Protein AF-A0A087G2D0-F1 (afdb_monomer_lite)

Radius of gyration: 11.6 Å; chains: 1; bounding box: 21×30×27 Å

Secondary structure (DSSP, 8-state):
-EES--HHHHTT-TT--EEE-TTSEEEE---HHHHTT-TT--EEE--SSEEEESSGGGGGGG-TT--EEE--SSEE----

Organism: Arabis alpina (NCBI:txid50452)

pLDDT: mean 88.35, std 11.37, range [46.22, 97.81]

Structure (mmCIF, N/CA/C/O backbone):
data_AF-A0A087G2D0-F1
#
_entry.id   AF-A0A087G2D0-F1
#
loop_
_atom_site.group_PDB
_atom_site.id
_atom_site.type_symbol
_atom_site.label_atom_id
_atom_site.label_alt_id
_atom_site.label_comp_id
_atom_site.label_asym_id
_atom_site.label_entity_id
_atom_site.label_seq_id
_atom_site.pdbx_PDB_ins_code
_atom_site.Cartn_x
_atom_site.Cartn_y
_atom_site.Cartn_z
_atom_site.occupancy
_atom_site.B_iso_or_equiv
_atom_site.auth_seq_id
_atom_site.auth_comp_id
_atom_site.auth_asym_id
_atom_site.auth_atom_id
_atom_site.pdbx_PDB_model_num
ATOM 1 N N . MET A 1 1 ? -4.396 7.289 -14.446 1.00 61.03 1 MET A N 1
ATOM 2 C CA . MET A 1 1 ? -3.163 8.041 -14.118 1.00 61.03 1 MET A CA 1
ATOM 3 C C . MET A 1 1 ? -1.952 7.204 -14.509 1.00 61.03 1 MET A C 1
ATOM 5 O O . MET A 1 1 ? -2.073 5.986 -14.481 1.00 61.03 1 MET A O 1
ATOM 9 N N . ASP A 1 2 ? -0.849 7.841 -14.910 1.00 80.38 2 ASP A N 1
ATOM 10 C CA . ASP A 1 2 ? 0.437 7.202 -15.247 1.00 80.38 2 ASP A CA 1
ATOM 11 C C . ASP A 1 2 ? 1.504 7.688 -14.250 1.00 80.38 2 ASP A C 1
ATOM 13 O O . ASP A 1 2 ? 1.477 8.857 -13.857 1.00 80.38 2 ASP A O 1
ATOM 17 N N . GLY A 1 3 ? 2.438 6.818 -13.849 1.00 88.00 3 GLY A N 1
ATOM 18 C CA . GLY A 1 3 ? 3.557 7.174 -12.959 1.00 88.00 3 GLY A CA 1
ATOM 19 C C . GLY A 1 3 ? 3.659 6.316 -11.690 1.00 88.00 3 GLY A C 1
ATOM 20 O O . GLY A 1 3 ? 3.063 5.246 -11.627 1.00 88.00 3 GLY A O 1
ATOM 21 N N . PRO A 1 4 ? 4.449 6.724 -10.682 1.00 90.69 4 PRO A N 1
ATOM 22 C CA . PRO A 1 4 ? 4.536 6.003 -9.414 1.00 90.69 4 PRO A CA 1
ATOM 23 C C . PRO A 1 4 ? 3.296 6.228 -8.540 1.00 90.69 4 PRO A C 1
ATOM 25 O O . PRO A 1 4 ? 2.498 7.133 -8.786 1.00 90.69 4 PRO A O 1
ATOM 28 N N . PHE A 1 5 ? 3.170 5.433 -7.477 1.00 90.50 5 PHE A N 1
ATOM 29 C CA . PHE A 1 5 ? 2.158 5.638 -6.439 1.00 90.50 5 PHE A CA 1
ATOM 30 C C . PHE A 1 5 ? 2.216 7.089 -5.888 1.00 90.50 5 PHE A C 1
ATOM 32 O O . PHE A 1 5 ? 3.299 7.533 -5.488 1.00 90.50 5 PHE A O 1
ATOM 39 N N . PRO A 1 6 ? 1.088 7.828 -5.797 1.00 91.88 6 PRO A N 1
ATOM 40 C CA . PRO A 1 6 ? 1.051 9.245 -5.402 1.00 91.88 6 PRO A CA 1
ATOM 41 C C . PRO A 1 6 ? 1.137 9.439 -3.875 1.00 91.88 6 PRO A C 1
ATOM 43 O O . PRO A 1 6 ? 0.249 9.979 -3.219 1.00 91.88 6 PRO A O 1
ATOM 46 N N . ILE A 1 7 ? 2.201 8.930 -3.254 1.00 91.44 7 ILE A N 1
ATOM 47 C CA . ILE A 1 7 ? 2.290 8.878 -1.788 1.00 91.44 7 ILE A CA 1
ATOM 48 C C . ILE A 1 7 ? 2.561 10.242 -1.158 1.00 91.44 7 ILE A C 1
ATOM 50 O O . ILE A 1 7 ? 2.195 10.475 -0.008 1.00 91.44 7 ILE A O 1
ATOM 54 N N . LYS A 1 8 ? 3.189 11.159 -1.901 1.00 91.69 8 LYS A N 1
ATOM 55 C CA . LYS A 1 8 ? 3.506 12.504 -1.402 1.00 91.69 8 LYS A CA 1
ATOM 56 C C . LYS A 1 8 ? 2.237 13.290 -1.101 1.00 91.69 8 LYS A C 1
ATOM 58 O O . LYS A 1 8 ? 2.223 14.065 -0.152 1.00 91.69 8 LYS A O 1
ATOM 63 N N . GLU A 1 9 ? 1.205 13.057 -1.897 1.00 91.31 9 GLU A N 1
ATOM 64 C CA . GLU A 1 9 ? -0.102 13.688 -1.813 1.00 91.31 9 GLU A CA 1
ATOM 65 C C . GLU A 1 9 ? -1.000 12.994 -0.780 1.00 91.31 9 GLU A C 1
ATOM 67 O O . GLU A 1 9 ? -1.856 13.635 -0.177 1.00 91.31 9 GLU A O 1
ATOM 72 N N . LEU A 1 10 ? -0.804 11.688 -0.565 1.00 92.19 10 LEU A N 1
ATOM 73 C CA . LEU A 1 10 ? -1.694 10.867 0.260 1.00 92.19 10 LEU A CA 1
ATOM 74 C C . LEU A 1 10 ? -1.234 10.693 1.711 1.00 92.19 10 LEU A C 1
ATOM 76 O O . LEU A 1 10 ? -2.081 10.512 2.581 1.00 92.19 10 LEU A O 1
ATOM 80 N N . LYS A 1 11 ? 0.072 10.751 2.000 1.00 91.06 11 LYS A N 1
ATOM 81 C CA . LYS A 1 11 ? 0.642 10.381 3.315 1.00 91.06 11 LYS A CA 1
ATOM 82 C C . LYS A 1 11 ? 0.057 11.139 4.517 1.00 91.06 11 LYS A C 1
ATOM 84 O O . LYS A 1 11 ? 0.077 10.614 5.626 1.00 91.06 11 LYS A O 1
ATOM 89 N N . ASP A 1 12 ? -0.444 12.355 4.301 1.00 93.75 12 ASP A N 1
ATOM 90 C CA . ASP A 1 12 ? -0.955 13.230 5.362 1.00 93.75 12 ASP A CA 1
ATOM 91 C C . ASP A 1 12 ? -2.474 13.065 5.571 1.00 93.75 12 ASP A C 1
ATOM 93 O O . ASP A 1 12 ? -3.050 13.632 6.503 1.00 93.75 12 ASP A O 1
ATOM 97 N N . LEU A 1 13 ? -3.137 12.235 4.755 1.00 95.06 13 LEU A N 1
ATOM 98 C CA . LEU A 1 13 ? -4.559 11.905 4.870 1.00 95.06 13 LEU A CA 1
ATOM 99 C C . LEU A 1 13 ? -4.803 10.877 5.985 1.00 95.06 13 LEU A C 1
ATOM 101 O O . LEU A 1 13 ? -5.394 9.823 5.779 1.00 95.06 13 LEU A O 1
ATOM 105 N N . THR A 1 14 ? -4.376 11.184 7.207 1.00 94.00 14 THR A N 1
ATOM 106 C CA . THR A 1 14 ? -4.409 10.261 8.361 1.00 94.00 14 THR A CA 1
ATOM 107 C C . THR A 1 14 ? -5.818 9.827 8.792 1.00 94.00 14 THR A C 1
ATOM 109 O O . THR A 1 14 ? -5.970 8.879 9.563 1.00 94.00 14 THR A O 1
ATOM 112 N N . ASN A 1 15 ? -6.860 10.495 8.280 1.00 96.81 15 ASN A N 1
ATOM 113 C CA . ASN A 1 15 ? -8.262 10.122 8.471 1.00 96.81 15 ASN A CA 1
ATOM 114 C C . ASN A 1 15 ? -8.844 9.236 7.358 1.00 96.81 15 ASN A C 1
ATOM 116 O O . ASN A 1 15 ? -10.022 8.897 7.428 1.00 96.81 15 ASN A O 1
ATOM 120 N N . LEU A 1 16 ? -8.059 8.887 6.338 1.00 97.00 16 LEU A N 1
ATOM 121 C CA . LEU A 1 16 ? -8.514 8.071 5.218 1.00 97.00 16 LEU A CA 1
ATOM 122 C C . LEU A 1 16 ? -8.846 6.649 5.689 1.00 97.00 16 LEU A C 1
ATOM 124 O O . LEU A 1 16 ? -8.027 5.999 6.334 1.00 97.00 16 LEU A O 1
ATOM 128 N N . GLU A 1 17 ? -10.047 6.175 5.355 1.00 97.62 17 GLU A N 1
ATOM 129 C CA . GLU A 1 17 ? -10.496 4.812 5.675 1.00 97.62 17 GLU A CA 1
ATOM 130 C C . GLU A 1 17 ? -10.515 3.892 4.449 1.00 97.62 17 GLU A C 1
ATOM 132 O O . GLU A 1 17 ? -10.324 2.686 4.588 1.00 97.62 17 GLU A O 1
ATOM 137 N N . LEU A 1 18 ? -10.699 4.452 3.253 1.00 97.81 18 LEU A N 1
ATOM 138 C CA . LEU A 1 18 ? -10.738 3.718 1.991 1.00 97.81 18 LEU A CA 1
ATOM 139 C C . LEU A 1 18 ? -9.879 4.444 0.960 1.00 97.81 18 LEU A C 1
ATOM 141 O O . LEU A 1 18 ? -10.045 5.648 0.752 1.00 97.81 18 LEU A O 1
ATOM 145 N N . LEU A 1 19 ? -8.983 3.702 0.314 1.00 96.38 19 LEU A N 1
ATOM 146 C CA . LEU A 1 19 ? -8.198 4.168 -0.820 1.00 96.38 19 LEU A CA 1
ATOM 147 C C . LEU A 1 19 ? -8.351 3.186 -1.981 1.00 96.38 19 LEU A C 1
ATOM 149 O O . LEU A 1 19 ? -7.845 2.069 -1.917 1.00 96.38 19 LEU A O 1
ATOM 153 N N . ASP A 1 20 ? -9.015 3.635 -3.041 1.00 97.38 20 ASP A N 1
ATOM 154 C CA . ASP A 1 20 ? -9.138 2.907 -4.302 1.00 97.38 20 ASP A CA 1
ATOM 155 C C . ASP A 1 20 ? -8.335 3.642 -5.380 1.00 97.38 20 ASP A C 1
ATOM 157 O O . ASP A 1 20 ? -8.617 4.794 -5.724 1.00 97.38 20 ASP A O 1
ATOM 161 N N . LEU A 1 21 ? -7.291 2.978 -5.871 1.00 95.75 21 LEU A N 1
ATOM 162 C CA . LEU A 1 21 ? -6.481 3.396 -7.014 1.00 95.75 21 LEU A CA 1
ATOM 163 C C . LEU A 1 21 ? -6.454 2.297 -8.087 1.00 95.75 21 LEU A C 1
ATOM 165 O O . LEU A 1 21 ? -5.530 2.251 -8.912 1.00 95.75 21 LEU A O 1
ATOM 169 N N . SER A 1 22 ? -7.448 1.412 -8.079 1.00 97.31 22 SER A N 1
ATOM 170 C CA . SER A 1 22 ? -7.548 0.286 -8.997 1.00 97.31 22 SER A CA 1
ATOM 171 C C . SER A 1 22 ? -7.632 0.736 -10.459 1.00 97.31 22 SER A C 1
ATOM 173 O O . SER A 1 22 ? -7.997 1.870 -10.781 1.00 97.31 22 SER A O 1
ATOM 175 N N . SER A 1 23 ? -7.262 -0.160 -11.374 1.00 97.06 23 SER A N 1
ATOM 176 C CA . SER A 1 23 ? -7.369 0.036 -12.828 1.00 97.06 23 SER A CA 1
ATOM 177 C C . SER A 1 23 ? -6.683 1.310 -13.347 1.00 97.06 23 SER A C 1
ATOM 179 O O . SER A 1 23 ? -7.170 1.975 -14.267 1.00 97.06 23 SER A O 1
ATOM 181 N N . ASN A 1 24 ? -5.534 1.652 -12.765 1.00 96.50 24 ASN A N 1
ATOM 182 C CA . ASN A 1 24 ? -4.657 2.719 -13.238 1.00 96.50 24 ASN A CA 1
ATOM 183 C C . ASN A 1 24 ? -3.403 2.134 -13.910 1.00 96.50 24 ASN A C 1
ATOM 185 O O . ASN A 1 24 ? -3.287 0.933 -14.130 1.00 96.50 24 ASN A O 1
ATOM 189 N N . ARG A 1 25 ? -2.465 3.002 -14.297 1.00 95.75 25 ARG A N 1
ATOM 190 C CA . ARG A 1 25 ? -1.160 2.613 -14.850 1.00 95.75 25 ARG A CA 1
ATOM 191 C C . ARG A 1 25 ? -0.033 2.966 -13.884 1.00 95.75 25 ARG A C 1
ATOM 193 O O . ARG A 1 25 ? 1.042 3.419 -14.282 1.00 95.75 25 ARG A O 1
ATOM 200 N N . PHE A 1 26 ? -0.299 2.839 -12.584 1.00 93.69 26 PHE A N 1
ATOM 201 C CA . PHE A 1 26 ? 0.742 3.073 -11.600 1.00 93.69 26 PHE A CA 1
ATOM 202 C C . PHE A 1 26 ? 1.787 1.962 -11.664 1.00 93.69 26 PHE A C 1
ATOM 204 O O . PHE A 1 26 ? 1.445 0.796 -11.834 1.00 93.69 26 PHE A O 1
ATOM 211 N N . SER A 1 27 ? 3.063 2.315 -11.545 1.00 91.94 27 SER A N 1
ATOM 212 C CA . SER A 1 27 ? 4.185 1.377 -11.663 1.00 91.94 27 SER A CA 1
ATOM 213 C C . SER A 1 27 ? 5.268 1.645 -10.616 1.00 91.94 27 SER A C 1
ATOM 215 O O . SER A 1 27 ? 5.184 2.596 -9.838 1.00 91.94 27 SER A O 1
ATOM 217 N N . GLY A 1 28 ? 6.290 0.788 -10.571 1.00 89.62 28 GLY A N 1
ATOM 218 C CA . GLY A 1 28 ? 7.321 0.826 -9.528 1.00 89.62 28 GLY A CA 1
ATOM 219 C C . GLY A 1 28 ? 6.901 0.071 -8.265 1.00 89.62 28 GLY A C 1
ATOM 220 O O . GLY A 1 28 ? 6.063 -0.831 -8.343 1.00 89.62 28 GLY A O 1
ATOM 221 N N . SER A 1 29 ? 7.514 0.402 -7.124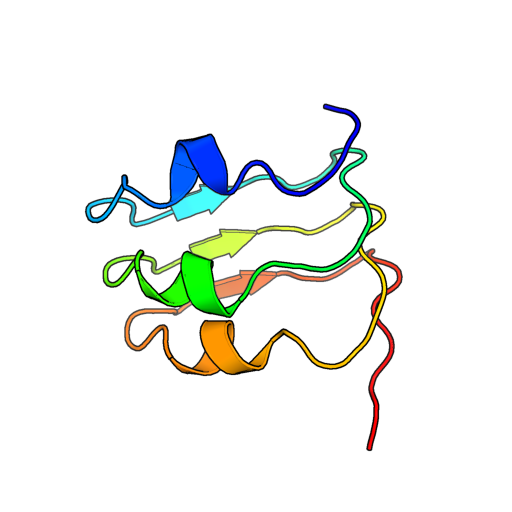 1.00 88.31 29 SER A N 1
ATOM 222 C CA . SER A 1 29 ? 7.201 -0.215 -5.830 1.00 88.31 29 SER A CA 1
ATOM 223 C C . SER A 1 29 ? 6.053 0.499 -5.112 1.00 88.31 29 SER A C 1
ATOM 225 O O . SER A 1 29 ? 5.780 1.680 -5.336 1.00 88.31 29 SER A O 1
ATOM 227 N N . ILE A 1 30 ? 5.371 -0.239 -4.234 1.00 89.69 30 ILE A N 1
ATOM 228 C CA . ILE A 1 30 ? 4.361 0.314 -3.331 1.00 89.69 30 ILE A CA 1
ATOM 229 C C . ILE A 1 30 ? 5.089 0.842 -2.079 1.00 89.69 30 ILE A C 1
ATOM 231 O O . ILE A 1 30 ? 5.739 0.046 -1.398 1.00 89.69 30 ILE A O 1
ATOM 235 N N . PRO A 1 31 ? 4.970 2.139 -1.734 1.00 88.94 31 PRO A N 1
ATOM 236 C CA . PRO A 1 31 ? 5.685 2.751 -0.614 1.00 88.94 31 PRO A CA 1
ATOM 237 C C . PRO A 1 31 ? 5.028 2.388 0.727 1.00 88.94 31 PRO A C 1
ATOM 239 O O . PRO A 1 31 ? 4.299 3.175 1.334 1.00 88.94 31 PRO A O 1
ATOM 242 N N . GLY A 1 32 ? 5.251 1.155 1.187 1.00 86.56 32 GLY A N 1
ATOM 243 C CA . GLY A 1 32 ? 4.591 0.616 2.377 1.00 86.56 32 GLY A CA 1
ATOM 244 C C . GLY A 1 32 ? 4.879 1.406 3.657 1.00 86.56 32 GLY A C 1
ATOM 245 O O . GLY A 1 32 ? 3.986 1.544 4.489 1.00 86.56 32 GLY A O 1
ATOM 246 N N . ARG A 1 33 ? 6.099 1.943 3.823 1.00 86.44 33 ARG A N 1
ATOM 247 C CA . ARG A 1 33 ? 6.489 2.714 5.021 1.00 86.44 33 ARG A CA 1
ATOM 248 C C . ARG A 1 33 ? 5.630 3.964 5.185 1.00 86.44 33 ARG A C 1
ATOM 250 O O . ARG A 1 33 ? 5.210 4.285 6.283 1.00 86.44 33 ARG A O 1
ATOM 257 N N . GLU A 1 34 ? 5.411 4.707 4.117 1.00 89.12 34 GLU A N 1
ATOM 258 C CA . GLU A 1 34 ? 4.615 5.925 4.161 1.00 89.12 34 GLU A CA 1
ATOM 259 C C . GLU A 1 34 ? 3.123 5.605 4.249 1.00 89.12 34 GLU A C 1
ATOM 261 O O . GLU A 1 34 ? 2.387 6.333 4.915 1.00 89.12 34 GLU A O 1
ATOM 266 N N . LEU A 1 35 ? 2.684 4.504 3.627 1.00 89.44 35 LEU A N 1
ATOM 267 C CA . LEU A 1 35 ? 1.318 4.006 3.770 1.00 89.44 35 LEU A CA 1
ATOM 268 C C . LEU A 1 35 ? 0.973 3.686 5.224 1.00 89.44 35 LEU A C 1
ATOM 270 O O . LEU A 1 35 ? -0.173 3.906 5.606 1.00 89.44 35 LEU A O 1
ATOM 274 N N . SER A 1 36 ? 1.931 3.258 6.056 1.00 89.25 36 SER A N 1
ATOM 275 C CA . SER A 1 36 ? 1.656 2.964 7.470 1.00 89.25 36 SER A CA 1
ATOM 276 C C . SER A 1 36 ? 1.257 4.190 8.305 1.00 89.25 36 SER A C 1
ATOM 278 O O . SER A 1 36 ? 0.661 4.032 9.372 1.00 89.25 36 SER A O 1
ATOM 280 N N . ASN A 1 37 ? 1.454 5.414 7.792 1.00 92.00 37 ASN A N 1
ATOM 281 C CA . ASN A 1 37 ? 0.914 6.639 8.400 1.00 92.00 37 ASN A CA 1
ATOM 282 C C . ASN A 1 37 ? -0.614 6.750 8.280 1.00 92.00 37 ASN A C 1
ATOM 284 O O . ASN A 1 37 ? -1.245 7.485 9.045 1.00 92.00 37 ASN A O 1
ATOM 288 N N . LEU A 1 38 ? -1.232 6.021 7.347 1.00 93.81 38 LEU A N 1
ATOM 289 C CA . LEU A 1 38 ? -2.681 5.989 7.149 1.00 93.81 38 LEU A CA 1
ATOM 290 C C . LEU A 1 38 ? -3.322 5.035 8.161 1.00 93.81 38 LEU A C 1
ATOM 292 O O . LEU A 1 38 ? -3.955 4.043 7.818 1.00 93.81 38 LEU A O 1
ATOM 296 N N . VAL A 1 39 ? -3.145 5.337 9.446 1.00 92.06 39 VAL A N 1
ATOM 297 C CA . VAL A 1 39 ? -3.469 4.438 10.565 1.00 92.06 39 VAL A CA 1
ATOM 298 C C . VAL A 1 39 ? -4.946 4.041 10.648 1.00 92.06 39 VAL A C 1
ATOM 300 O O . VAL A 1 39 ? -5.267 3.051 11.302 1.00 92.06 39 VAL A O 1
ATOM 303 N N . LYS A 1 40 ? -5.850 4.797 10.012 1.00 96.25 40 LYS A N 1
ATOM 304 C CA . LYS A 1 40 ? -7.292 4.506 9.945 1.00 96.25 40 LYS A CA 1
ATOM 305 C C . LYS A 1 40 ? -7.716 3.739 8.693 1.00 96.25 40 LYS A C 1
ATOM 307 O O . LYS A 1 40 ? -8.895 3.410 8.588 1.00 96.25 40 LYS A O 1
ATOM 312 N N . LEU A 1 41 ? -6.792 3.445 7.778 1.00 96.69 41 LEU A N 1
ATOM 313 C CA . LEU A 1 41 ? -7.105 2.767 6.528 1.00 96.69 41 LEU A CA 1
ATOM 314 C C . LEU A 1 41 ? -7.634 1.355 6.810 1.00 96.69 41 LEU A C 1
ATOM 316 O O . LEU A 1 41 ? -7.019 0.583 7.550 1.00 96.69 41 LEU A O 1
ATOM 320 N N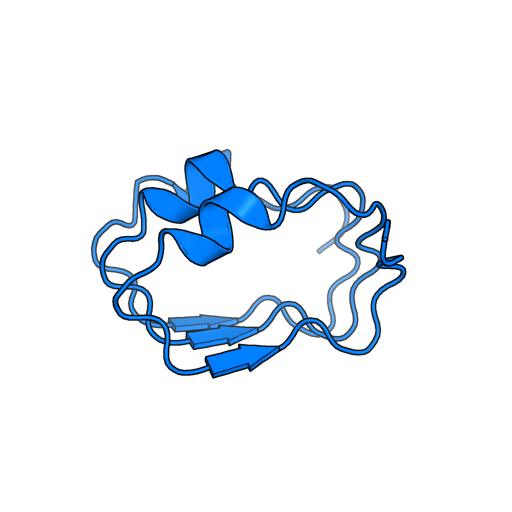 . LYS A 1 42 ? -8.794 1.053 6.229 1.00 97.69 42 LYS A N 1
ATOM 321 C CA . LYS A 1 42 ? -9.516 -0.219 6.338 1.00 97.69 42 LYS A CA 1
ATOM 322 C C . LYS A 1 42 ? -9.538 -0.969 5.013 1.00 97.69 42 LYS A C 1
ATOM 324 O O . LYS A 1 42 ? -9.505 -2.193 5.031 1.00 97.69 42 LYS A O 1
ATOM 329 N N . ALA A 1 43 ? -9.591 -0.252 3.895 1.00 97.56 43 ALA A N 1
ATOM 330 C CA . ALA A 1 43 ? -9.613 -0.838 2.563 1.00 97.5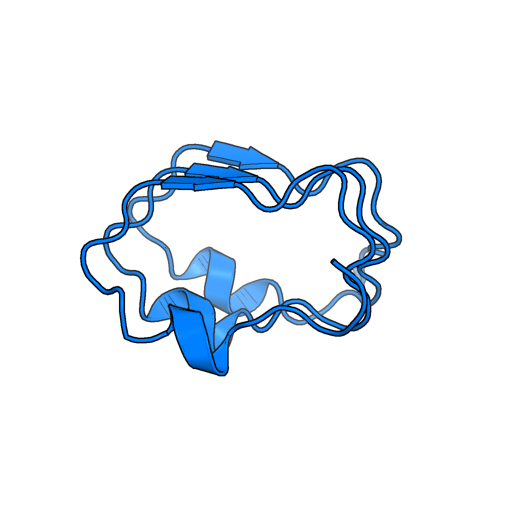6 43 ALA A CA 1
ATOM 331 C C . ALA A 1 43 ? -8.578 -0.164 1.656 1.00 97.56 43 ALA A C 1
ATOM 333 O O . ALA A 1 43 ? -8.549 1.067 1.546 1.00 97.56 43 ALA A O 1
ATOM 334 N N . LEU A 1 44 ? -7.739 -0.979 1.019 1.00 95.25 44 LEU A N 1
ATOM 335 C CA . LEU A 1 44 ? -6.757 -0.559 0.025 1.00 95.25 44 LEU A CA 1
ATOM 336 C C . LEU A 1 44 ? -6.901 -1.418 -1.234 1.00 95.25 44 LEU A C 1
ATOM 338 O O . LEU A 1 44 ? -6.538 -2.595 -1.220 1.00 95.25 44 LEU A O 1
ATOM 342 N N . ASP A 1 45 ? -7.375 -0.813 -2.321 1.00 97.00 45 ASP A N 1
ATOM 343 C CA . ASP A 1 45 ? -7.449 -1.455 -3.635 1.00 97.00 45 ASP A CA 1
ATOM 344 C C . ASP A 1 45 ? -6.434 -0.817 -4.591 1.00 97.00 45 ASP A C 1
ATOM 346 O O . ASP A 1 45 ? -6.535 0.354 -4.967 1.00 97.00 45 ASP A O 1
ATOM 350 N N . LEU A 1 46 ? -5.423 -1.602 -4.963 1.00 94.69 46 LEU A N 1
ATOM 351 C CA . LEU A 1 46 ? -4.395 -1.260 -5.948 1.00 94.69 46 LEU A CA 1
ATOM 352 C C . LEU A 1 46 ? -4.449 -2.186 -7.165 1.00 94.69 46 LEU A C 1
ATOM 354 O O . LEU A 1 46 ? -3.483 -2.257 -7.937 1.00 94.69 46 LEU A O 1
ATOM 358 N N . SER A 1 47 ? -5.547 -2.916 -7.337 1.00 96.31 47 SER A N 1
ATOM 359 C CA . SER A 1 47 ? -5.679 -3.944 -8.354 1.00 96.31 47 SER A CA 1
ATOM 360 C C . SER A 1 47 ? -5.592 -3.380 -9.771 1.00 96.31 47 SER A C 1
ATOM 362 O O . SER A 1 47 ? -5.933 -2.230 -10.043 1.00 96.31 47 SER A O 1
ATOM 364 N N . GLY A 1 48 ? -5.105 -4.182 -10.716 1.00 96.56 48 GLY A N 1
ATOM 365 C CA . GLY A 1 48 ? -5.080 -3.791 -12.129 1.00 96.56 48 GLY A CA 1
ATOM 366 C C . GLY A 1 48 ? -4.151 -2.615 -12.437 1.00 96.56 48 GLY A C 1
ATOM 367 O O . GLY A 1 48 ? -4.506 -1.776 -13.261 1.00 96.56 48 GLY A O 1
ATOM 368 N N . ASN A 1 49 ? -2.994 -2.561 -11.777 1.00 95.88 49 ASN A N 1
ATOM 369 C CA . ASN A 1 49 ? -1.909 -1.616 -12.041 1.00 95.88 49 ASN A CA 1
ATOM 370 C C . ASN A 1 49 ? -0.652 -2.355 -12.556 1.00 95.88 49 ASN A C 1
ATOM 372 O O . ASN A 1 49 ? -0.639 -3.570 -12.754 1.00 95.88 49 ASN A O 1
ATOM 376 N N . ASP A 1 50 ? 0.430 -1.615 -12.779 1.00 94.69 50 ASP A N 1
ATOM 377 C CA . ASP A 1 50 ? 1.734 -2.117 -13.214 1.00 94.69 50 ASP A CA 1
ATOM 378 C C . ASP A 1 50 ? 2.762 -2.164 -12.060 1.00 94.69 50 ASP A C 1
ATOM 380 O O . ASP A 1 50 ? 3.974 -2.116 -12.305 1.00 94.69 50 ASP A O 1
ATOM 384 N N . PHE A 1 51 ? 2.315 -2.257 -10.797 1.00 91.06 51 PHE A N 1
ATOM 385 C CA . PHE A 1 51 ? 3.222 -2.347 -9.647 1.00 91.06 51 PHE A CA 1
ATOM 386 C C . PHE A 1 51 ? 4.082 -3.611 -9.722 1.00 91.06 51 PHE A C 1
ATOM 388 O O . PHE A 1 51 ? 3.601 -4.688 -10.079 1.00 91.06 51 PHE A O 1
ATOM 395 N N . SER A 1 52 ? 5.362 -3.486 -9.376 1.00 86.81 52 SER A N 1
ATOM 396 C CA . SER A 1 52 ? 6.365 -4.552 -9.490 1.00 86.81 52 SER A CA 1
ATOM 397 C C . SER A 1 52 ? 7.334 -4.542 -8.303 1.00 86.81 52 SER A C 1
ATOM 399 O O . SER A 1 52 ? 7.477 -3.527 -7.624 1.00 86.81 52 SER A O 1
ATOM 401 N N . GLY A 1 53 ? 8.021 -5.662 -8.064 1.00 73.81 53 GLY A N 1
ATOM 402 C CA . GLY A 1 53 ? 8.894 -5.858 -6.896 1.00 73.81 53 GLY A CA 1
ATOM 403 C C . GLY A 1 53 ? 8.213 -6.640 -5.766 1.00 73.81 53 GLY A C 1
ATOM 404 O O . GLY A 1 53 ? 7.015 -6.910 -5.832 1.00 73.81 53 GLY A O 1
ATOM 405 N N . SER A 1 54 ? 8.996 -7.058 -4.761 1.00 62.62 54 SER A N 1
ATOM 406 C CA . SER A 1 54 ? 8.567 -8.058 -3.767 1.00 62.62 54 SER A CA 1
ATOM 407 C C . SER A 1 54 ? 8.608 -7.640 -2.289 1.00 62.62 54 SER A C 1
ATOM 409 O O . SER A 1 54 ? 7.943 -8.275 -1.476 1.00 62.62 54 SER A O 1
ATOM 411 N N . VAL A 1 55 ? 9.370 -6.608 -1.896 1.00 52.91 55 VAL A N 1
ATOM 412 C CA . VAL A 1 55 ? 9.848 -6.471 -0.493 1.00 52.91 55 VAL A CA 1
ATOM 413 C C . VAL A 1 55 ? 9.244 -5.309 0.316 1.00 52.91 55 VAL A C 1
ATOM 415 O O . VAL A 1 55 ? 9.399 -5.266 1.535 1.00 52.91 55 VAL A O 1
ATOM 418 N N . GLU A 1 56 ? 8.484 -4.390 -0.282 1.00 59.00 56 GLU A N 1
ATOM 419 C CA . GLU A 1 56 ? 8.021 -3.185 0.443 1.00 59.00 56 GLU A CA 1
ATOM 420 C C . GLU A 1 56 ? 6.605 -3.283 1.036 1.00 59.00 56 GLU A C 1
ATOM 422 O O . GLU A 1 56 ? 6.109 -2.321 1.619 1.00 59.00 56 GLU A O 1
ATOM 427 N N . LEU A 1 57 ? 5.978 -4.467 1.019 1.00 65.19 57 LEU A N 1
ATOM 428 C CA . LEU A 1 57 ? 4.698 -4.695 1.711 1.00 65.19 57 LEU A CA 1
ATOM 429 C C . LEU A 1 57 ? 4.830 -4.666 3.245 1.00 65.19 57 LEU A C 1
ATOM 431 O O . LEU A 1 57 ? 3.820 -4.651 3.942 1.00 65.19 57 LEU A O 1
ATOM 435 N N . LYS A 1 58 ? 6.051 -4.622 3.801 1.00 74.56 58 LYS A N 1
ATOM 436 C CA . LYS A 1 58 ? 6.272 -4.630 5.258 1.00 74.56 58 LYS A CA 1
ATOM 437 C C . LYS A 1 58 ? 5.494 -3.528 5.984 1.00 74.56 58 LYS A C 1
ATOM 439 O O . LYS A 1 58 ? 4.962 -3.786 7.055 1.00 74.56 58 LYS A O 1
ATOM 444 N N . GLY A 1 59 ? 5.406 -2.330 5.407 1.00 77.56 59 GLY A N 1
ATOM 445 C CA . GLY A 1 59 ? 4.632 -1.247 6.019 1.00 77.56 59 GLY A CA 1
ATOM 446 C C . GLY A 1 59 ? 3.114 -1.420 5.874 1.00 77.56 59 GLY A C 1
ATOM 447 O O . GLY A 1 59 ? 2.366 -0.960 6.728 1.00 77.56 59 GLY A O 1
ATOM 448 N N . ILE A 1 60 ? 2.642 -2.191 4.887 1.00 82.12 60 ILE A N 1
ATOM 449 C CA . ILE A 1 60 ? 1.230 -2.601 4.823 1.00 82.12 60 ILE A CA 1
ATOM 450 C C . ILE A 1 60 ? 0.894 -3.523 6.004 1.00 82.12 60 ILE A C 1
ATOM 452 O O . ILE A 1 60 ? -0.184 -3.404 6.578 1.00 82.12 60 ILE A O 1
ATOM 456 N N . CYS A 1 61 ? 1.835 -4.363 6.455 1.00 82.44 61 CYS A N 1
ATOM 457 C CA . CYS A 1 61 ? 1.656 -5.179 7.663 1.00 82.44 61 CYS A CA 1
ATOM 458 C C . CYS A 1 61 ? 1.512 -4.349 8.956 1.00 82.44 61 CYS A C 1
ATOM 460 O O . CYS A 1 61 ? 1.095 -4.888 9.980 1.00 82.44 61 CYS A O 1
ATOM 462 N N . GLU A 1 62 ? 1.858 -3.058 8.945 1.00 86.88 62 GLU A N 1
ATOM 463 C CA . GLU A 1 62 ? 1.696 -2.159 10.096 1.00 86.88 62 GLU A CA 1
ATOM 464 C C . GLU A 1 62 ? 0.285 -1.542 10.172 1.00 86.88 62 GLU A C 1
ATOM 466 O O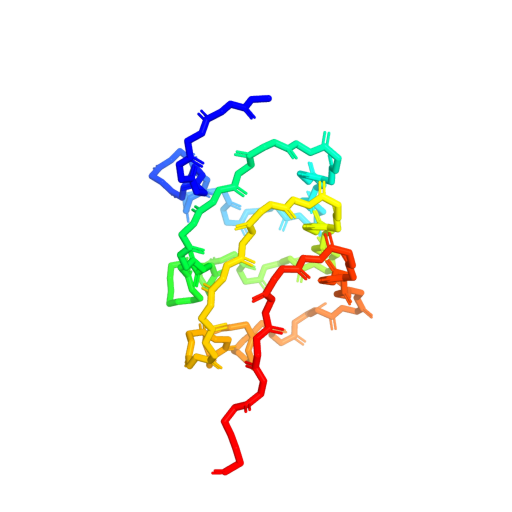 . GLU A 1 62 ? -0.084 -0.966 11.200 1.00 86.88 62 GLU A O 1
ATOM 471 N N . LEU A 1 63 ? -0.536 -1.693 9.125 1.00 89.50 63 LEU A N 1
ATOM 472 C CA . LEU A 1 63 ? -1.896 -1.156 9.044 1.00 89.50 63 LEU A CA 1
ATOM 473 C C . LEU A 1 63 ? -2.878 -2.012 9.853 1.00 89.50 63 LEU A C 1
ATOM 475 O O . LEU A 1 63 ? -3.601 -2.855 9.332 1.00 89.50 63 LEU A O 1
ATOM 479 N N . LYS A 1 64 ? -2.919 -1.770 11.166 1.00 88.56 64 LYS A N 1
ATOM 480 C CA . LYS A 1 64 ? -3.697 -2.565 12.138 1.00 88.56 64 LYS A CA 1
ATOM 481 C C . LYS A 1 64 ? -5.213 -2.561 11.926 1.00 88.56 64 LYS A C 1
ATOM 483 O O . LYS A 1 64 ? -5.886 -3.440 12.452 1.00 88.56 64 LYS A O 1
ATOM 488 N N . ASN A 1 65 ? -5.745 -1.561 11.225 1.00 94.12 65 ASN A N 1
ATOM 489 C CA . ASN A 1 65 ? -7.176 -1.442 10.941 1.00 94.12 65 ASN A CA 1
ATOM 490 C C . ASN A 1 65 ? -7.564 -2.005 9.567 1.00 94.12 65 ASN A C 1
ATOM 492 O O . ASN A 1 65 ? -8.747 -1.963 9.231 1.00 94.12 65 ASN A O 1
ATOM 496 N N . MET A 1 66 ? -6.600 -2.525 8.797 1.00 94.25 66 MET A N 1
ATOM 497 C CA . MET A 1 66 ? -6.842 -3.066 7.465 1.00 94.25 66 MET A CA 1
ATOM 498 C C . MET A 1 66 ? -7.765 -4.286 7.537 1.00 94.25 66 MET A C 1
ATOM 500 O O . MET A 1 66 ? -7.546 -5.209 8.319 1.00 94.25 66 MET A O 1
ATOM 504 N N . GLN A 1 67 ? -8.792 -4.277 6.702 1.00 96.44 67 GLN A N 1
ATOM 505 C CA . GLN A 1 67 ? -9.799 -5.328 6.561 1.00 96.44 67 GLN A CA 1
ATOM 506 C C . GLN A 1 67 ? -9.785 -5.89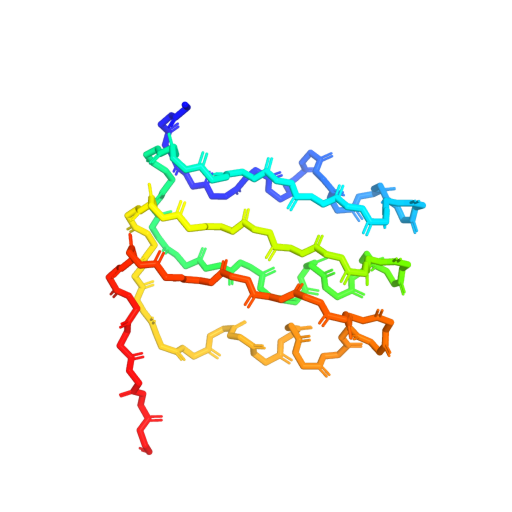8 5.145 1.00 96.44 67 GLN A C 1
ATOM 508 O O . GLN A 1 67 ? -10.024 -7.089 4.962 1.00 96.44 67 GLN A O 1
ATOM 513 N N . GLU A 1 68 ? -9.461 -5.061 4.160 1.00 96.38 68 GLU A N 1
ATOM 514 C CA . GLU A 1 68 ? -9.453 -5.419 2.751 1.00 96.38 68 GLU A CA 1
ATOM 515 C C . GLU A 1 68 ? -8.186 -4.896 2.071 1.00 96.38 68 GLU A C 1
ATOM 517 O O . GLU A 1 68 ? -7.846 -3.716 2.166 1.00 96.38 68 GLU A O 1
ATOM 522 N N . LEU A 1 69 ? -7.481 -5.798 1.392 1.00 93.25 69 LEU A N 1
ATOM 523 C CA . LEU A 1 69 ? -6.290 -5.496 0.613 1.00 93.25 69 LEU A CA 1
ATOM 524 C C . LEU A 1 69 ? -6.383 -6.236 -0.720 1.00 93.25 69 LEU A C 1
ATOM 526 O O . LEU A 1 69 ? -6.239 -7.460 -0.747 1.00 93.25 69 LEU A O 1
ATOM 530 N N . ASP A 1 70 ? -6.569 -5.495 -1.809 1.00 94.75 70 ASP A N 1
ATOM 531 C 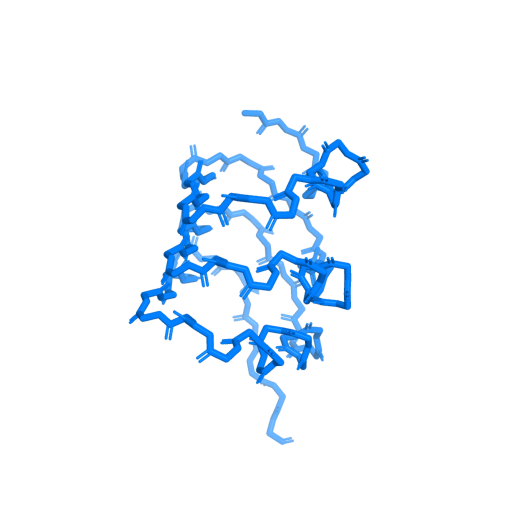CA . ASP A 1 70 ? -6.518 -6.046 -3.162 1.00 94.75 70 ASP A CA 1
ATOM 532 C C . ASP A 1 70 ? -5.273 -5.538 -3.900 1.00 94.75 70 ASP A C 1
ATOM 534 O O . ASP A 1 70 ? -5.108 -4.354 -4.194 1.00 94.75 70 ASP A O 1
ATOM 538 N N . LEU A 1 71 ? -4.364 -6.470 -4.186 1.00 92.19 71 LEU A N 1
ATOM 539 C CA . LEU A 1 71 ? -3.154 -6.249 -4.981 1.00 92.19 71 LEU A CA 1
ATOM 540 C C . LEU A 1 71 ? -3.178 -7.052 -6.291 1.00 92.19 71 LEU A C 1
ATOM 542 O O . LEU A 1 71 ? -2.158 -7.158 -6.981 1.00 92.19 71 LEU A O 1
ATOM 546 N N . SER A 1 72 ? -4.318 -7.655 -6.631 1.00 93.50 72 SER A N 1
ATOM 547 C CA . SER A 1 72 ? -4.478 -8.539 -7.779 1.00 93.50 72 SER A CA 1
ATOM 548 C C . SER A 1 72 ? -4.199 -7.818 -9.097 1.00 93.50 72 SER A C 1
ATOM 550 O O . SER A 1 72 ? -4.236 -6.593 -9.200 1.00 93.50 72 SER A O 1
ATOM 552 N N . ARG A 1 73 ? -3.890 -8.585 -10.148 1.00 95.19 73 ARG A N 1
ATOM 553 C CA . ARG A 1 73 ? -3.628 -8.033 -11.490 1.00 95.19 73 ARG A CA 1
ATOM 554 C C . ARG A 1 73 ? -2.515 -6.961 -11.498 1.00 95.19 73 ARG A C 1
ATOM 556 O O . ARG A 1 73 ? -2.620 -5.986 -12.230 1.00 95.19 73 ARG A O 1
ATOM 563 N N . ASN A 1 74 ? -1.464 -7.171 -10.702 1.00 92.81 74 ASN A N 1
ATOM 564 C CA . ASN A 1 74 ? -0.195 -6.435 -10.738 1.00 92.81 74 ASN A CA 1
ATOM 565 C C . ASN A 1 74 ? 0.962 -7.363 -11.153 1.00 92.81 74 ASN A C 1
ATOM 567 O O . ASN A 1 74 ? 0.775 -8.566 -11.335 1.00 92.81 74 ASN A O 1
ATOM 571 N N . LYS A 1 75 ? 2.179 -6.821 -11.268 1.00 91.56 75 LYS A N 1
ATOM 572 C CA . LYS A 1 75 ? 3.424 -7.557 -11.569 1.00 91.56 75 LYS A CA 1
ATOM 573 C C . LYS A 1 75 ? 4.243 -7.844 -10.302 1.00 91.56 75 LYS A C 1
ATOM 575 O O . LYS A 1 75 ? 5.473 -7.905 -10.346 1.00 91.56 75 LYS A O 1
ATOM 580 N N . LEU A 1 76 ? 3.566 -7.966 -9.159 1.00 86.50 76 LEU A N 1
ATOM 581 C CA . LEU A 1 76 ? 4.195 -8.268 -7.877 1.00 86.50 76 LEU A CA 1
ATOM 582 C C . LEU A 1 76 ? 4.720 -9.706 -7.890 1.00 86.50 76 LEU A C 1
ATOM 584 O O . LEU A 1 76 ? 4.029 -10.633 -8.309 1.00 86.50 76 LEU A O 1
ATOM 588 N N . VAL A 1 77 ? 5.950 -9.881 -7.421 1.00 79.19 77 VAL A N 1
ATOM 589 C CA . VAL A 1 77 ? 6.591 -11.193 -7.272 1.00 79.19 77 VAL A CA 1
ATOM 590 C C . VAL A 1 77 ? 6.785 -11.473 -5.787 1.00 79.19 77 VAL A C 1
ATOM 592 O O . VAL A 1 77 ? 7.027 -10.551 -5.017 1.00 79.19 77 VAL A O 1
ATOM 595 N N . ALA A 1 78 ? 6.661 -12.726 -5.355 1.00 63.03 78 ALA A N 1
ATOM 596 C CA . ALA A 1 78 ? 6.977 -13.105 -3.981 1.00 63.03 78 ALA A CA 1
ATOM 597 C C . ALA A 1 78 ? 8.476 -13.425 -3.876 1.00 63.03 78 ALA A C 1
ATOM 599 O O . ALA A 1 78 ? 8.987 -14.235 -4.648 1.00 63.03 78 ALA A O 1
ATOM 600 N N . THR A 1 79 ? 9.182 -12.816 -2.924 1.00 57.81 79 THR A N 1
ATOM 601 C CA . THR A 1 79 ? 10.471 -13.344 -2.450 1.00 57.81 79 THR A CA 1
ATOM 602 C C . THR A 1 79 ? 10.192 -14.190 -1.219 1.00 57.81 79 THR A C 1
ATOM 604 O O . THR A 1 79 ? 9.674 -13.663 -0.236 1.00 57.81 79 THR A O 1
ATOM 607 N N . ILE A 1 80 ? 10.475 -15.489 -1.327 1.00 46.22 80 ILE A N 1
ATOM 608 C CA . ILE A 1 80 ? 10.455 -16.452 -0.217 1.00 46.22 80 ILE A CA 1
ATOM 609 C C . ILE A 1 80 ? 11.736 -16.274 0.597 1.00 46.22 80 ILE A C 1
ATOM 611 O O . ILE A 1 80 ? 12.795 -16.083 -0.046 1.00 46.22 80 ILE A O 1
#

Sequence (80 aa):
MDGPFPIKELKDLTNLELLDLSSNRFSGSIPGRELSNLVKLKALDLSGNDFSGSVELKGICELKNMQELDLSRNKLVATI

InterPro domains:
  IPR001611 Leucine-rich repeat [PF13516] (64-76)
  IPR001611 Leucine-rich repeat [PF13855] (11-51)
  IPR032675 Leucine-rich repeat domain superfamily [G3DSA:3.80.10.10] (1-80)

Foldseek 3Di:
DAEADPLVVCLVPLVDAEDAPEQDAHEEADQLQSVLSVLNHAEDHHYNYAYEEEPRCVSVVSNPNHNYDHPYNYHYDHDD